Protein AF-A0A7W9KFX5-F1 (afdb_monomer_lite)

pLDDT: mean 77.7, std 24.53, range [24.38, 98.0]

Sequence (170 aa):
MTLAAELLGFDNVAVANLFSVPSHRTGAITELGAAEDGWLAARGSLETCLGAGDGVLLAYGATSPSGEARVQFRQQVAWLHHRIAAEDLPIWHVGDGPRHPSRWQRWTYRAHPDVPFTEALRDSLVLVQVDRVWPATRFERASRGGETPLGRANSKAQRVEKVDVQAQVD

Foldseek 3Di:
DVLLCVLVPAPAEAEAEQFQDAAQDDQVLLVVLLDLVRRVVRVVLLLVQLVPAQAEEQAAAPDAHDDSSNVNSVVSVVVSLVSNVVSVHKYKDFAPDRHHPVCLQVVLCVVPPPDPSSVSRSVRIDTDDPPSDPPPPPPPPPDDDDDDDDDDDDDDDHYGYYYYHDSDDD

Secondary structure (DSSP, 8-state):
-HHHHHHHT-S-EEEEES--S--SSTTHHHHHTTSSHHHHHHHHHHHHHHHH-SBEEEES-S-PPSHHHHHHHHHHHHHHHHHHHHTT--EEEETTB---GGGHHHHHHHHSTTS-HHHHHHHTEEEE---S-S--TT-TTS-----------------EEEEE------

Organism: NCBI:txid103725

Structure (mmCIF, N/CA/C/O backbone):
data_AF-A0A7W9KFX5-F1
#
_entry.id   AF-A0A7W9KFX5-F1
#
loop_
_atom_site.group_PDB
_atom_site.id
_atom_site.type_symbol
_atom_site.label_atom_id
_atom_site.label_alt_id
_atom_site.label_comp_id
_atom_site.label_asym_id
_atom_site.label_entity_id
_atom_site.label_seq_id
_atom_site.pdbx_PDB_ins_code
_atom_site.Cartn_x
_atom_site.Cartn_y
_atom_site.Cartn_z
_atom_site.occupancy
_atom_site.B_iso_or_equiv
_atom_site.auth_seq_id
_atom_site.auth_comp_id
_atom_site.auth_asym_id
_atom_site.auth_atom_id
_atom_site.pdbx_PDB_model_num
ATOM 1 N N . MET A 1 1 ? 1.714 3.731 10.471 1.00 78.88 1 MET A N 1
ATOM 2 C CA . MET A 1 1 ? 1.493 2.329 10.058 1.00 78.88 1 MET A CA 1
ATOM 3 C C . MET A 1 1 ? 0.998 1.485 11.216 1.00 78.88 1 MET A C 1
ATOM 5 O O . MET A 1 1 ? -0.090 0.951 11.083 1.00 78.88 1 MET A O 1
ATOM 9 N N . THR A 1 2 ? 1.709 1.440 12.346 1.00 87.94 2 THR A N 1
ATOM 10 C CA . THR A 1 2 ? 1.309 0.687 13.552 1.00 87.94 2 THR A CA 1
ATOM 11 C C . THR A 1 2 ? -0.141 0.935 13.962 1.00 87.94 2 THR A C 1
ATOM 13 O O . THR A 1 2 ? -0.909 -0.010 14.043 1.00 87.94 2 THR A O 1
ATOM 16 N N . LEU A 1 3 ? -0.558 2.206 14.039 1.00 92.69 3 LEU A N 1
ATOM 17 C CA . LEU A 1 3 ? -1.947 2.557 14.346 1.00 92.69 3 LEU A CA 1
ATOM 18 C C . LEU A 1 3 ? -2.968 1.904 13.397 1.00 92.69 3 LEU A C 1
ATOM 20 O O . LEU A 1 3 ? -3.998 1.429 13.844 1.00 92.69 3 LEU A O 1
ATOM 24 N N . ALA A 1 4 ? -2.707 1.858 12.087 1.00 92.94 4 ALA A N 1
ATOM 25 C CA . ALA A 1 4 ? -3.641 1.232 11.149 1.00 92.94 4 ALA A CA 1
ATOM 26 C C . ALA A 1 4 ? -3.695 -0.293 11.326 1.00 92.94 4 ALA A C 1
ATOM 28 O O . ALA A 1 4 ? -4.773 -0.865 11.227 1.00 92.94 4 ALA A O 1
ATOM 29 N N . ALA A 1 5 ? -2.559 -0.937 11.617 1.00 91.38 5 ALA A N 1
ATOM 30 C CA . ALA A 1 5 ? -2.522 -2.365 11.924 1.00 91.38 5 ALA A CA 1
ATOM 31 C C . ALA A 1 5 ? -3.337 -2.678 13.190 1.00 91.38 5 ALA A C 1
ATOM 33 O O . ALA A 1 5 ? -4.210 -3.538 13.147 1.00 91.38 5 ALA A O 1
ATOM 34 N N . GLU A 1 6 ? -3.146 -1.902 14.261 1.00 93.56 6 GLU A N 1
ATOM 35 C CA . GLU A 1 6 ? -3.911 -2.023 15.510 1.00 93.56 6 GLU A CA 1
ATOM 36 C C . GLU A 1 6 ? -5.415 -1.817 15.288 1.00 93.56 6 GLU A C 1
ATOM 38 O O . GLU A 1 6 ? -6.235 -2.594 15.772 1.00 93.56 6 GLU A O 1
ATOM 43 N N . LEU A 1 7 ? -5.794 -0.789 14.520 1.00 95.38 7 LEU A N 1
ATOM 44 C CA . LEU A 1 7 ? -7.194 -0.501 14.196 1.00 95.38 7 LEU A CA 1
ATOM 45 C C . LEU A 1 7 ? -7.859 -1.622 13.386 1.00 95.38 7 LEU A C 1
ATOM 47 O O . LEU A 1 7 ? -9.062 -1.834 13.530 1.00 95.38 7 LEU A O 1
ATOM 51 N N . LEU A 1 8 ? -7.085 -2.330 12.562 1.00 94.31 8 LEU A N 1
ATOM 52 C CA . LEU A 1 8 ? -7.522 -3.501 11.802 1.00 94.31 8 LEU A CA 1
ATOM 53 C C . LEU A 1 8 ? -7.444 -4.814 12.605 1.00 94.31 8 LEU A C 1
ATOM 55 O O . LEU A 1 8 ? -7.905 -5.841 12.114 1.00 94.31 8 LEU A O 1
ATOM 59 N N . GLY A 1 9 ? -6.891 -4.793 13.821 1.00 94.31 9 GLY A N 1
ATOM 60 C CA . GLY A 1 9 ? -6.755 -5.972 14.679 1.00 94.31 9 GLY A CA 1
ATOM 61 C C . GLY A 1 9 ? -5.552 -6.867 14.365 1.00 94.31 9 GLY A C 1
ATOM 62 O O . GLY A 1 9 ? -5.586 -8.047 14.696 1.00 94.31 9 GLY A O 1
ATOM 63 N N . PHE A 1 10 ? -4.504 -6.336 13.729 1.00 92.31 10 PHE A N 1
ATOM 64 C CA . PHE A 1 10 ? -3.259 -7.063 13.470 1.00 92.31 10 PHE A CA 1
ATOM 65 C C . PHE A 1 10 ? -2.182 -6.732 14.505 1.00 92.31 10 PHE A C 1
ATOM 67 O O . PHE A 1 10 ? -1.931 -5.564 14.802 1.00 92.31 10 PHE A O 1
ATOM 74 N N . ASP A 1 11 ? -1.483 -7.766 14.976 1.00 88.69 11 ASP A N 1
ATOM 75 C CA . ASP A 1 11 ? -0.420 -7.635 15.983 1.00 88.69 11 ASP A CA 1
ATOM 76 C C . ASP A 1 11 ? 0.911 -7.153 15.389 1.00 88.69 11 ASP A C 1
ATOM 78 O O . ASP A 1 11 ? 1.739 -6.556 16.075 1.00 88.69 11 ASP A O 1
ATOM 82 N N . ASN A 1 12 ? 1.142 -7.443 14.106 1.00 89.75 12 ASN A N 1
ATOM 83 C CA . ASN A 1 12 ? 2.412 -7.196 13.437 1.00 89.75 12 ASN A CA 1
ATOM 84 C C . ASN A 1 12 ? 2.208 -6.505 12.093 1.00 89.75 12 ASN A C 1
ATOM 86 O O . ASN A 1 12 ? 1.299 -6.838 11.331 1.00 89.75 12 ASN A O 1
ATOM 90 N N . VAL A 1 13 ? 3.131 -5.593 11.786 1.00 91.19 13 VAL A N 1
ATOM 91 C CA . VAL A 1 13 ? 3.238 -4.935 10.487 1.00 91.19 13 VAL A CA 1
ATOM 92 C C . VAL A 1 13 ? 4.661 -5.097 9.957 1.00 91.19 13 VAL A C 1
ATOM 94 O O . VAL A 1 13 ? 5.604 -4.548 10.523 1.00 91.19 13 VAL A O 1
ATOM 97 N N . ALA A 1 14 ? 4.848 -5.863 8.884 1.00 92.50 14 ALA A N 1
ATOM 98 C CA . ALA A 1 14 ? 6.120 -5.854 8.149 1.00 92.50 14 ALA A CA 1
ATOM 99 C C . ALA A 1 14 ? 6.079 -4.819 7.039 1.00 92.50 14 ALA A C 1
ATOM 101 O O . ALA A 1 14 ? 5.009 -4.283 6.797 1.00 92.50 14 ALA A O 1
ATOM 102 N N . VAL A 1 15 ? 7.222 -4.493 6.420 1.00 90.12 15 VAL A N 1
ATOM 103 C CA . VAL A 1 15 ? 7.362 -3.309 5.572 1.00 90.12 15 VAL A CA 1
ATOM 104 C C . VAL A 1 15 ? 8.062 -3.485 4.179 1.00 90.12 15 VAL A C 1
ATOM 106 O O . VAL A 1 15 ? 9.184 -3.014 4.062 1.00 90.12 15 VAL A O 1
ATOM 109 N N . ALA A 1 16 ? 7.399 -3.921 3.073 1.00 92.94 16 ALA A N 1
ATOM 110 C CA . ALA A 1 16 ? 7.949 -3.901 1.685 1.00 92.94 16 ALA A CA 1
ATOM 111 C C . ALA A 1 16 ? 7.585 -2.707 0.766 1.00 92.94 16 ALA A C 1
ATOM 113 O O . ALA A 1 16 ? 6.503 -2.130 0.859 1.00 92.94 16 ALA A O 1
ATOM 114 N N . ASN A 1 17 ? 8.493 -2.349 -0.158 1.00 92.06 17 ASN A N 1
ATOM 115 C CA . ASN A 1 17 ? 8.306 -1.226 -1.086 1.00 92.06 17 ASN A CA 1
ATOM 116 C C . ASN A 1 17 ? 7.863 -1.662 -2.499 1.00 92.06 17 ASN A C 1
ATOM 118 O O . ASN A 1 17 ? 8.327 -2.691 -2.970 1.00 92.06 17 ASN A O 1
ATOM 122 N N . LEU A 1 18 ? 7.042 -0.882 -3.225 1.00 91.62 18 LEU A N 1
ATOM 123 C CA . LEU A 1 18 ? 6.674 -1.213 -4.628 1.00 91.62 18 LEU A CA 1
ATOM 124 C C . LEU A 1 18 ? 7.829 -1.002 -5.628 1.00 91.62 18 LEU A C 1
ATOM 126 O O . LEU A 1 18 ? 7.801 -1.562 -6.722 1.00 91.62 18 LEU A O 1
ATOM 130 N N . PHE A 1 19 ? 8.812 -0.179 -5.258 1.00 91.25 19 PHE A N 1
ATOM 131 C CA . PHE A 1 19 ? 9.989 0.176 -6.049 1.00 91.25 19 PHE A CA 1
ATOM 132 C C . PHE A 1 19 ? 11.222 0.175 -5.137 1.00 91.25 19 PHE A C 1
ATOM 134 O O . PHE A 1 19 ? 11.160 0.704 -4.025 1.00 91.25 19 PHE A O 1
ATOM 141 N N . SER A 1 20 ? 12.316 -0.449 -5.575 1.00 90.75 20 SER A N 1
ATOM 142 C CA . SER A 1 20 ? 13.478 -0.722 -4.718 1.00 90.75 20 SER A CA 1
ATOM 143 C C . SER A 1 20 ? 14.510 0.402 -4.693 1.00 90.75 20 SER A C 1
ATOM 145 O O . SER A 1 20 ? 15.302 0.473 -3.754 1.00 90.75 20 SER A O 1
ATOM 147 N N . VAL A 1 21 ? 14.522 1.276 -5.704 1.00 85.38 21 VAL A N 1
ATOM 148 C CA . VAL A 1 21 ? 15.533 2.330 -5.795 1.00 85.38 21 VAL A CA 1
ATOM 149 C C . VAL A 1 21 ? 15.107 3.504 -4.911 1.00 85.38 21 VAL A C 1
ATOM 151 O O . VAL A 1 21 ? 14.062 4.115 -5.165 1.00 85.38 21 VAL A O 1
ATOM 154 N N . PRO A 1 22 ? 15.897 3.851 -3.879 1.00 80.69 22 PRO A N 1
ATOM 155 C CA . PRO A 1 22 ? 15.601 4.999 -3.041 1.00 80.69 22 PRO A CA 1
ATOM 156 C C . PRO A 1 22 ? 15.684 6.276 -3.875 1.00 80.69 22 PRO A C 1
ATOM 158 O O . PRO A 1 22 ? 16.566 6.447 -4.717 1.00 80.69 22 PRO A O 1
ATOM 161 N N . SER A 1 23 ? 14.769 7.206 -3.624 1.00 69.44 23 SER A N 1
ATOM 162 C CA . SER A 1 23 ? 14.780 8.503 -4.290 1.00 69.44 23 SER A CA 1
ATOM 163 C C . SER A 1 23 ? 14.532 9.611 -3.277 1.00 69.44 23 SER A C 1
ATOM 165 O O . SER A 1 23 ? 13.651 9.489 -2.433 1.00 69.44 23 SER A O 1
ATOM 167 N N . HIS A 1 24 ? 15.315 10.683 -3.374 1.00 64.50 24 HIS A N 1
ATOM 168 C CA . HIS A 1 24 ? 15.314 11.816 -2.442 1.00 64.50 24 HIS A CA 1
ATOM 169 C C . HIS A 1 24 ? 14.412 12.974 -2.912 1.00 64.50 24 HIS A C 1
ATOM 171 O O . HIS A 1 24 ? 14.321 14.005 -2.253 1.00 64.50 24 HIS A O 1
ATOM 177 N N . ARG A 1 25 ? 13.770 12.850 -4.085 1.00 66.06 25 ARG A N 1
ATOM 178 C CA . ARG A 1 25 ? 12.925 13.898 -4.678 1.00 66.06 25 ARG A CA 1
ATOM 179 C C . ARG A 1 25 ? 11.559 13.355 -5.056 1.00 66.06 25 ARG A C 1
ATOM 181 O O . ARG A 1 25 ? 11.435 12.319 -5.706 1.00 66.06 25 ARG A O 1
ATOM 188 N N . THR A 1 26 ? 10.527 14.130 -4.727 1.00 59.75 26 THR A N 1
ATOM 189 C CA . THR A 1 26 ? 9.176 13.892 -5.245 1.00 59.75 26 THR A CA 1
ATOM 190 C C . THR A 1 26 ? 9.222 13.981 -6.774 1.00 59.75 26 THR A C 1
ATOM 192 O O . THR A 1 26 ? 9.608 15.011 -7.316 1.00 59.75 26 THR A O 1
ATOM 195 N N . GLY A 1 27 ? 8.867 12.895 -7.464 1.00 67.56 27 GLY A N 1
ATOM 196 C CA . GLY A 1 27 ? 8.903 12.809 -8.930 1.00 67.56 27 GLY A CA 1
ATOM 197 C C . GLY A 1 27 ? 10.156 12.155 -9.520 1.00 67.56 27 GLY A C 1
ATOM 198 O O . GLY A 1 27 ? 10.138 11.821 -10.700 1.00 67.56 27 GLY A O 1
ATOM 199 N N . ALA A 1 28 ? 11.194 11.867 -8.724 1.00 78.31 28 ALA A N 1
ATOM 200 C CA . ALA A 1 28 ? 12.381 11.150 -9.209 1.00 78.31 28 ALA A CA 1
ATOM 201 C C . ALA A 1 28 ? 12.052 9.744 -9.740 1.00 78.31 28 ALA A C 1
ATOM 203 O O . ALA A 1 28 ? 12.750 9.233 -10.607 1.00 78.31 28 ALA A O 1
ATOM 204 N N . ILE A 1 29 ? 10.946 9.148 -9.284 1.00 81.62 29 ILE A N 1
ATOM 205 C CA . ILE A 1 29 ? 10.435 7.878 -9.811 1.00 81.62 29 ILE A CA 1
ATOM 206 C C . ILE A 1 29 ? 10.040 7.954 -11.296 1.00 81.62 29 ILE A C 1
ATOM 208 O O . ILE A 1 29 ? 10.037 6.929 -11.962 1.00 81.62 29 ILE A O 1
ATOM 212 N N . THR A 1 30 ? 9.753 9.139 -11.847 1.00 82.94 30 THR A N 1
ATOM 213 C CA . THR A 1 30 ? 9.529 9.301 -13.294 1.00 82.94 30 THR A CA 1
ATOM 214 C C . THR A 1 30 ? 10.794 8.984 -14.095 1.00 82.94 30 THR A C 1
ATOM 216 O O . THR A 1 30 ? 10.702 8.383 -15.160 1.00 82.94 30 THR A O 1
ATOM 219 N N . GLU A 1 31 ? 11.963 9.372 -13.583 1.00 83.88 31 GLU A N 1
ATOM 220 C CA . GLU A 1 31 ? 13.257 9.129 -14.229 1.00 83.88 31 GLU A CA 1
ATOM 221 C C . GLU A 1 31 ? 13.798 7.746 -13.847 1.00 83.88 31 GLU A C 1
ATOM 223 O O . GLU A 1 31 ? 14.066 6.914 -14.707 1.00 83.88 31 GLU A O 1
ATOM 228 N N . LEU A 1 32 ? 13.889 7.466 -12.544 1.00 85.81 32 LEU A N 1
ATOM 229 C CA . LEU A 1 32 ? 14.445 6.218 -12.013 1.00 85.81 32 LEU A CA 1
ATOM 230 C C . LEU A 1 32 ? 13.584 5.001 -12.353 1.00 85.81 32 LEU A C 1
ATOM 232 O O . LEU A 1 32 ? 14.103 3.906 -12.543 1.00 85.81 32 LEU A O 1
ATOM 236 N N . GLY A 1 33 ? 12.267 5.188 -12.415 1.00 86.62 33 GLY A N 1
ATOM 237 C CA . GLY A 1 33 ? 11.311 4.128 -12.706 1.00 86.62 33 GLY A CA 1
ATOM 238 C C . GLY A 1 33 ? 11.102 3.876 -14.195 1.00 86.62 33 GLY A C 1
ATOM 239 O O . GLY A 1 33 ? 10.242 3.064 -14.524 1.00 86.62 33 GLY A O 1
ATOM 240 N N . ALA A 1 34 ? 11.822 4.558 -15.093 1.00 88.88 34 ALA A N 1
ATOM 241 C CA . ALA A 1 34 ? 11.743 4.271 -16.526 1.00 88.88 34 ALA A CA 1
ATOM 242 C C . ALA A 1 34 ? 12.275 2.861 -16.841 1.00 88.88 34 ALA A C 1
ATOM 244 O O . ALA A 1 34 ? 11.663 2.123 -17.614 1.00 88.88 34 ALA A O 1
ATOM 245 N N . ALA A 1 35 ? 13.365 2.467 -16.176 1.00 89.00 35 ALA A N 1
ATOM 246 C CA . ALA A 1 35 ? 13.919 1.122 -16.257 1.00 89.00 35 ALA A CA 1
ATOM 247 C C . ALA A 1 35 ? 13.147 0.134 -15.368 1.00 89.00 35 ALA A C 1
ATOM 249 O O . ALA A 1 35 ? 12.665 0.482 -14.288 1.00 89.00 35 ALA A O 1
ATOM 250 N N . GLU A 1 36 ? 13.062 -1.120 -15.815 1.00 90.94 36 GLU A N 1
ATOM 251 C CA . GLU A 1 36 ? 12.325 -2.182 -15.121 1.00 90.94 36 GLU A CA 1
ATOM 252 C C . GLU A 1 36 ? 13.027 -2.655 -13.832 1.00 90.94 36 GLU A C 1
ATOM 254 O O . GLU A 1 36 ? 12.364 -3.052 -12.874 1.00 90.94 36 GLU A O 1
ATOM 259 N N . ASP A 1 37 ? 14.359 -2.564 -13.772 1.00 91.44 37 ASP A N 1
ATOM 260 C CA . ASP A 1 37 ? 15.199 -3.173 -12.731 1.00 91.44 37 ASP A CA 1
ATOM 261 C C . ASP A 1 37 ? 14.751 -2.845 -11.302 1.00 91.44 37 ASP A C 1
ATOM 263 O O . ASP A 1 37 ? 14.640 -3.734 -10.458 1.00 91.44 37 ASP A O 1
ATOM 267 N N . GLY A 1 38 ? 14.434 -1.576 -11.025 1.00 90.81 38 GLY A N 1
ATOM 268 C CA . GLY A 1 38 ? 13.987 -1.154 -9.696 1.00 90.81 38 GLY A CA 1
ATOM 269 C C . GLY A 1 38 ? 12.603 -1.694 -9.309 1.00 90.81 38 GLY A C 1
ATOM 270 O O . GLY A 1 38 ? 12.301 -1.861 -8.126 1.00 90.81 38 GLY A O 1
ATOM 271 N N . TRP A 1 39 ? 11.756 -2.003 -10.290 1.00 93.31 39 TRP A N 1
ATOM 272 C CA . TRP A 1 39 ? 10.446 -2.615 -10.065 1.00 93.31 39 TRP A CA 1
ATOM 273 C C . TRP A 1 39 ? 10.573 -4.123 -9.838 1.00 93.31 39 TRP A C 1
ATOM 275 O O . TRP A 1 39 ? 9.955 -4.658 -8.917 1.00 93.31 39 TRP A O 1
ATOM 285 N N . LEU A 1 40 ? 11.419 -4.806 -10.617 1.00 94.75 40 LEU A N 1
ATOM 286 C CA . LEU A 1 40 ? 11.691 -6.237 -10.442 1.00 94.75 40 LEU A CA 1
ATOM 287 C C . LEU A 1 40 ? 12.410 -6.527 -9.127 1.00 94.75 40 LEU A C 1
ATOM 289 O O . LEU A 1 40 ? 12.002 -7.424 -8.394 1.00 94.75 40 LEU A O 1
ATOM 293 N N . ALA A 1 41 ? 13.422 -5.732 -8.781 1.00 94.50 41 ALA A N 1
ATOM 294 C CA . ALA A 1 41 ? 14.168 -5.896 -7.537 1.00 94.50 41 ALA A CA 1
ATOM 295 C C . ALA A 1 41 ? 13.287 -5.720 -6.284 1.00 94.50 41 ALA A C 1
ATOM 297 O O . ALA A 1 41 ? 13.588 -6.285 -5.235 1.00 94.50 41 ALA A O 1
ATOM 298 N N . ALA A 1 42 ? 12.172 -4.989 -6.381 1.00 94.94 42 ALA A N 1
ATOM 299 C CA . ALA A 1 42 ? 11.206 -4.865 -5.292 1.00 94.94 42 ALA A CA 1
ATOM 300 C C . ALA A 1 42 ? 10.386 -6.150 -5.057 1.00 94.94 42 ALA A C 1
ATOM 302 O O . ALA A 1 42 ? 9.947 -6.402 -3.929 1.00 94.94 42 ALA A O 1
ATOM 303 N N . ARG A 1 43 ? 10.195 -6.981 -6.094 1.00 96.50 43 ARG A N 1
ATOM 304 C CA . ARG A 1 43 ? 9.269 -8.125 -6.064 1.00 96.50 43 ARG A CA 1
ATOM 305 C C . ARG A 1 43 ? 9.621 -9.161 -5.011 1.00 96.50 43 ARG A C 1
ATOM 307 O O . ARG A 1 43 ? 8.717 -9.588 -4.312 1.00 96.50 43 ARG A O 1
ATOM 314 N N . GLY A 1 44 ? 10.898 -9.490 -4.817 1.00 96.25 44 GLY A N 1
ATOM 315 C CA . GLY A 1 44 ? 11.287 -10.489 -3.811 1.00 96.25 44 GLY A CA 1
ATOM 316 C C . GLY A 1 44 ? 10.872 -10.099 -2.386 1.00 96.25 44 GLY A C 1
ATOM 317 O O . GLY A 1 44 ? 10.373 -10.930 -1.627 1.00 96.25 44 GLY A O 1
ATOM 318 N N . SER A 1 45 ? 10.998 -8.814 -2.033 1.00 95.50 45 SER A N 1
ATOM 319 C CA . SER A 1 45 ? 10.532 -8.311 -0.731 1.00 95.50 45 SER A CA 1
ATOM 320 C C . SER A 1 45 ? 9.005 -8.330 -0.609 1.00 95.50 45 SER A C 1
ATOM 322 O O . SER A 1 45 ? 8.481 -8.672 0.449 1.00 95.50 45 SER A O 1
ATOM 324 N N . LEU A 1 46 ? 8.298 -8.015 -1.699 1.00 96.06 46 LEU A N 1
ATOM 325 C CA . LEU A 1 46 ? 6.838 -8.044 -1.760 1.00 96.06 46 LEU A CA 1
ATOM 326 C C . LEU A 1 46 ? 6.316 -9.479 -1.661 1.00 96.06 46 LEU A C 1
ATOM 328 O O . LEU A 1 46 ? 5.411 -9.727 -0.886 1.00 96.06 46 LEU A O 1
ATOM 332 N N . GLU A 1 47 ? 6.907 -10.432 -2.377 1.00 96.75 47 GLU A N 1
ATOM 333 C CA . GLU A 1 47 ? 6.545 -11.852 -2.305 1.00 96.75 47 GLU A CA 1
ATOM 334 C C . GLU A 1 47 ? 6.786 -12.429 -0.915 1.00 96.75 47 GLU A C 1
ATOM 336 O O . GLU A 1 47 ? 5.920 -13.125 -0.395 1.00 96.75 47 GLU A O 1
ATOM 341 N N . THR A 1 48 ? 7.916 -12.085 -0.288 1.00 94.81 48 THR A N 1
ATOM 342 C CA . THR A 1 48 ? 8.184 -12.468 1.105 1.00 94.81 48 THR A CA 1
ATOM 343 C C . THR A 1 48 ? 7.073 -11.956 2.018 1.00 94.81 48 THR A C 1
ATOM 345 O O . THR A 1 48 ? 6.549 -12.728 2.812 1.00 94.81 48 THR A O 1
ATOM 348 N N . CYS A 1 49 ? 6.681 -10.687 1.842 1.00 94.69 49 CYS A N 1
ATOM 349 C CA . CYS A 1 49 ? 5.607 -10.060 2.604 1.00 94.69 49 CYS A CA 1
ATOM 350 C C . CYS A 1 49 ? 4.249 -10.752 2.386 1.00 94.69 49 CYS A C 1
ATOM 352 O O . CYS A 1 49 ? 3.531 -11.099 3.319 1.00 94.69 49 CYS A O 1
ATOM 354 N N . LEU A 1 50 ? 3.884 -10.980 1.129 1.00 94.38 50 LEU A N 1
ATOM 355 C CA . LEU A 1 50 ? 2.608 -11.601 0.791 1.00 94.38 50 LEU A CA 1
ATOM 356 C C . LEU A 1 50 ? 2.521 -13.044 1.294 1.00 94.38 50 LEU A C 1
ATOM 358 O O . LEU A 1 50 ? 1.473 -13.443 1.780 1.00 94.38 50 LEU A O 1
ATOM 362 N N . GLY A 1 51 ? 3.614 -13.808 1.225 1.00 93.06 51 GLY A N 1
ATOM 363 C CA . GLY A 1 51 ? 3.628 -15.208 1.649 1.00 93.06 51 GLY A CA 1
ATOM 364 C C . GLY A 1 51 ? 3.546 -15.419 3.164 1.00 93.06 51 GLY A C 1
ATOM 365 O O . GLY A 1 51 ? 3.215 -16.519 3.601 1.00 93.06 51 GLY A O 1
ATOM 366 N N . ALA A 1 52 ? 3.853 -14.401 3.971 1.00 92.50 52 ALA A N 1
ATOM 367 C CA . ALA A 1 52 ? 3.776 -14.480 5.429 1.00 92.50 52 ALA A CA 1
ATOM 368 C C . ALA A 1 52 ? 2.709 -13.557 6.043 1.00 92.50 52 ALA A C 1
ATOM 370 O O . ALA A 1 52 ? 2.562 -13.551 7.265 1.00 92.50 52 ALA A O 1
ATOM 371 N N . GLY A 1 53 ? 1.954 -12.812 5.232 1.00 92.69 53 GLY A N 1
ATOM 372 C CA . GLY A 1 53 ? 0.823 -12.002 5.672 1.00 92.69 53 GLY A CA 1
ATOM 373 C C . GLY A 1 53 ? -0.537 -12.690 5.492 1.00 92.69 53 GLY A C 1
ATOM 374 O O . GLY A 1 53 ? -0.745 -13.484 4.591 1.00 92.69 53 GLY A O 1
ATOM 375 N N . ASP A 1 54 ? -1.486 -12.305 6.330 1.00 93.44 54 ASP A N 1
ATOM 376 C CA . ASP A 1 54 ? -2.924 -12.578 6.369 1.00 93.44 54 ASP A CA 1
ATOM 377 C C . ASP A 1 54 ? -3.760 -11.389 5.865 1.00 93.44 54 ASP A C 1
ATOM 379 O O . ASP A 1 54 ? -4.990 -11.398 5.936 1.00 93.44 54 ASP A O 1
ATOM 383 N N . GLY A 1 55 ? -3.110 -10.329 5.387 1.00 93.88 55 GLY A N 1
ATOM 384 C CA . GLY A 1 55 ? -3.777 -9.149 4.864 1.00 93.88 55 GLY A CA 1
ATOM 385 C C . GLY A 1 55 ? -2.811 -8.140 4.260 1.00 93.88 55 GLY A C 1
ATOM 386 O O . GLY A 1 55 ? -1.604 -8.184 4.504 1.00 93.88 55 GLY A O 1
ATOM 387 N N . VAL A 1 56 ? -3.349 -7.202 3.482 1.00 95.88 56 VAL A N 1
ATOM 388 C CA . VAL A 1 56 ? -2.552 -6.179 2.796 1.00 95.88 56 VAL A CA 1
ATOM 389 C C . VAL A 1 56 ? -3.182 -4.804 2.951 1.00 95.88 56 VAL A C 1
ATOM 391 O O . VAL A 1 56 ? -4.330 -4.593 2.584 1.00 95.88 56 VAL A O 1
ATOM 394 N N . LEU A 1 57 ? -2.404 -3.826 3.417 1.00 95.88 57 LEU A N 1
ATOM 395 C CA . LEU A 1 57 ? -2.779 -2.411 3.385 1.00 95.88 57 LEU A CA 1
ATOM 396 C C . LEU A 1 57 ? -2.000 -1.697 2.273 1.00 95.88 57 LEU A C 1
ATOM 398 O O . LEU A 1 57 ? -0.780 -1.551 2.362 1.00 95.88 57 LEU A O 1
ATOM 402 N N . LEU A 1 58 ? -2.696 -1.237 1.231 1.00 95.31 58 LEU A N 1
ATOM 403 C CA . LEU A 1 58 ? -2.079 -0.541 0.101 1.00 95.31 58 LEU A CA 1
ATOM 404 C C . LEU A 1 58 ? -1.808 0.928 0.442 1.00 95.31 58 LEU A C 1
ATOM 406 O O . LEU A 1 58 ? -2.729 1.744 0.550 1.00 95.31 58 LEU A O 1
ATOM 410 N N . ALA A 1 59 ? -0.524 1.279 0.548 1.00 93.19 59 ALA A N 1
ATOM 411 C CA . ALA A 1 59 ? -0.090 2.591 1.020 1.00 93.19 59 ALA A CA 1
ATOM 412 C C . ALA A 1 59 ? 0.847 3.337 0.046 1.00 93.19 59 ALA A C 1
ATOM 414 O O . ALA A 1 59 ? 1.572 4.235 0.448 1.00 93.19 59 ALA A O 1
ATOM 415 N N . TYR A 1 60 ? 0.835 3.022 -1.252 1.00 86.12 60 TYR A N 1
ATOM 416 C CA . TYR A 1 60 ? 1.788 3.595 -2.222 1.00 86.12 60 TYR A CA 1
ATOM 417 C C . TYR A 1 60 ? 1.379 4.941 -2.855 1.00 86.12 60 TYR A C 1
ATOM 419 O O . TYR A 1 60 ? 2.188 5.585 -3.517 1.00 86.12 60 TYR A O 1
ATOM 427 N N . GLY A 1 61 ? 0.140 5.402 -2.649 1.00 84.69 61 GLY A N 1
ATOM 428 C CA . GLY A 1 61 ? -0.382 6.624 -3.275 1.00 84.69 61 GLY A CA 1
ATOM 429 C C . GLY A 1 61 ? -0.828 6.435 -4.735 1.00 84.69 61 GLY A C 1
ATOM 430 O O . GLY A 1 61 ? -0.105 5.903 -5.565 1.00 84.69 61 GLY A O 1
ATOM 431 N N . ALA A 1 62 ? -2.024 6.915 -5.079 1.00 74.12 62 ALA A N 1
ATOM 432 C CA . ALA A 1 62 ? -2.614 6.716 -6.409 1.00 74.12 62 ALA A CA 1
ATOM 433 C C . ALA A 1 62 ? -2.008 7.575 -7.544 1.00 74.12 62 ALA A C 1
ATOM 435 O O . ALA A 1 62 ? -2.329 7.366 -8.716 1.00 74.12 62 ALA A O 1
ATOM 436 N N . THR A 1 63 ? -1.147 8.551 -7.236 1.00 79.06 63 THR A N 1
ATOM 437 C CA . THR A 1 63 ? -0.543 9.409 -8.266 1.00 79.06 63 THR A CA 1
ATOM 438 C C . THR A 1 63 ? 0.469 8.614 -9.081 1.00 79.06 63 THR A C 1
ATOM 440 O O . THR A 1 63 ? 1.575 8.343 -8.623 1.00 79.06 63 THR A O 1
ATOM 443 N N . SER A 1 64 ? 0.100 8.266 -10.314 1.00 77.81 64 SER A N 1
ATOM 444 C CA . SER A 1 64 ? 1.012 7.581 -11.229 1.00 77.81 64 SER A CA 1
ATOM 445 C C . SER A 1 64 ? 2.147 8.507 -11.683 1.00 77.81 64 SER A C 1
ATOM 447 O O . SER A 1 64 ? 1.879 9.677 -11.983 1.00 77.81 64 SER A O 1
ATOM 449 N N . PRO A 1 65 ? 3.378 7.988 -11.848 1.00 83.56 65 PRO A N 1
ATOM 450 C CA . PRO A 1 65 ? 4.418 8.706 -12.571 1.00 83.56 65 PRO A CA 1
ATOM 451 C C . PRO A 1 65 ? 4.006 9.032 -14.016 1.00 83.56 65 PRO A C 1
ATOM 453 O O . PRO A 1 65 ? 3.002 8.540 -14.556 1.00 83.56 65 PRO A O 1
ATOM 456 N N . SER A 1 66 ? 4.775 9.917 -14.643 1.00 83.38 66 SER A N 1
ATOM 457 C CA . SER A 1 66 ? 4.670 10.238 -16.068 1.00 83.38 66 SER A CA 1
ATOM 458 C C . SER A 1 66 ? 5.657 9.401 -16.894 1.00 83.38 66 SER A C 1
ATOM 460 O O . SER A 1 66 ? 6.480 8.675 -16.345 1.00 83.38 66 SER A O 1
ATOM 462 N N . GLY A 1 67 ? 5.546 9.467 -18.225 1.00 89.25 67 GLY A N 1
ATOM 463 C CA . GLY A 1 67 ? 6.473 8.787 -19.137 1.00 89.25 67 GLY A CA 1
ATOM 464 C C . GLY A 1 67 ? 6.453 7.259 -19.026 1.00 89.25 67 GLY A C 1
ATOM 465 O O . GLY A 1 67 ? 5.425 6.662 -18.699 1.00 89.25 67 GLY A O 1
ATOM 466 N N . GLU A 1 68 ? 7.593 6.631 -19.305 1.00 89.00 68 GLU A N 1
ATOM 467 C CA . GLU A 1 68 ? 7.763 5.169 -19.291 1.00 89.00 68 GLU A CA 1
ATOM 468 C C . GLU A 1 68 ? 7.560 4.566 -17.900 1.00 89.00 68 GLU A C 1
ATOM 470 O O . GLU A 1 68 ? 6.937 3.511 -17.765 1.00 89.00 68 GLU A O 1
ATOM 475 N N . ALA A 1 69 ? 7.945 5.296 -16.850 1.00 88.31 69 ALA A N 1
ATOM 476 C CA . ALA A 1 69 ? 7.699 4.895 -15.471 1.00 88.31 69 ALA A CA 1
ATOM 477 C C . ALA A 1 69 ? 6.211 4.667 -15.174 1.00 88.31 69 ALA A C 1
ATOM 479 O O . ALA A 1 69 ? 5.870 3.843 -14.329 1.00 88.31 69 ALA A O 1
ATOM 480 N N . ARG A 1 70 ? 5.294 5.338 -15.890 1.00 89.94 70 ARG A N 1
ATOM 481 C CA . ARG A 1 70 ? 3.851 5.070 -15.781 1.00 89.94 70 ARG A CA 1
ATOM 482 C C . ARG A 1 70 ? 3.502 3.641 -16.176 1.00 89.94 70 ARG A C 1
ATOM 484 O O . ARG A 1 70 ? 2.636 3.033 -15.549 1.00 89.94 70 ARG A O 1
ATOM 491 N N . VAL A 1 71 ? 4.106 3.145 -17.252 1.00 90.75 71 VAL A N 1
ATOM 492 C CA . VAL A 1 71 ? 3.849 1.796 -17.764 1.00 90.75 71 VAL A CA 1
ATOM 493 C C . VAL A 1 71 ? 4.358 0.782 -16.750 1.00 90.75 71 VAL A C 1
ATOM 495 O O . VAL A 1 71 ? 3.591 -0.089 -16.345 1.00 90.75 71 VAL A O 1
ATOM 498 N N . GLN A 1 72 ? 5.583 0.978 -16.262 1.00 91.75 72 GLN A N 1
ATOM 499 C CA . GLN A 1 72 ? 6.196 0.108 -15.261 1.00 91.75 72 GLN A CA 1
ATOM 500 C C . GLN A 1 72 ? 5.424 0.105 -13.938 1.00 91.75 72 GLN A C 1
ATOM 502 O O . GLN A 1 72 ? 5.079 -0.953 -13.419 1.00 91.75 72 GLN A O 1
ATOM 507 N N . PHE A 1 73 ? 5.026 1.281 -13.446 1.00 91.06 73 PHE A N 1
ATOM 508 C CA . PHE A 1 73 ? 4.182 1.405 -12.259 1.00 91.06 73 PHE A CA 1
ATOM 509 C C . PHE A 1 73 ? 2.871 0.624 -12.407 1.00 91.06 73 PHE A C 1
ATOM 511 O O . PHE A 1 73 ? 2.496 -0.136 -11.518 1.00 91.06 73 PHE A O 1
ATOM 518 N N . ARG A 1 74 ? 2.174 0.764 -13.543 1.00 91.69 74 ARG A N 1
ATOM 519 C CA . ARG A 1 74 ? 0.922 0.030 -13.794 1.00 91.69 74 ARG A CA 1
ATOM 520 C C . ARG A 1 74 ? 1.141 -1.476 -13.856 1.00 91.69 74 ARG A C 1
ATOM 522 O O . ARG A 1 74 ? 0.319 -2.216 -13.327 1.00 91.69 74 ARG A O 1
ATOM 529 N N . GLN A 1 75 ? 2.221 -1.922 -14.492 1.00 93.38 75 GLN A N 1
ATOM 530 C CA . GLN A 1 75 ? 2.572 -3.339 -14.560 1.00 93.38 75 GLN A CA 1
ATOM 531 C C . GLN A 1 75 ? 2.898 -3.898 -13.176 1.00 93.38 75 GLN A C 1
ATOM 533 O O . GLN A 1 75 ? 2.407 -4.968 -12.833 1.00 93.38 75 GLN A O 1
ATOM 538 N N . GLN A 1 76 ? 3.641 -3.157 -12.355 1.00 94.62 76 GLN A N 1
ATOM 539 C CA . GLN A 1 76 ? 3.960 -3.562 -10.993 1.00 94.62 76 GLN A CA 1
ATOM 540 C C . GLN A 1 76 ? 2.716 -3.609 -10.097 1.00 94.62 76 GLN A C 1
ATOM 542 O O . GLN A 1 76 ? 2.541 -4.573 -9.358 1.00 94.62 76 GLN A O 1
ATOM 547 N N . VAL A 1 77 ? 1.822 -2.618 -10.183 1.00 93.69 77 VAL A N 1
ATOM 548 C CA . VAL A 1 77 ? 0.538 -2.632 -9.461 1.00 93.69 77 VAL A CA 1
ATOM 549 C C . VAL A 1 77 ? -0.320 -3.817 -9.913 1.00 93.69 77 VAL A C 1
ATOM 551 O O . VAL A 1 77 ? -0.845 -4.541 -9.075 1.00 93.69 77 VAL A O 1
ATOM 554 N N . ALA A 1 78 ? -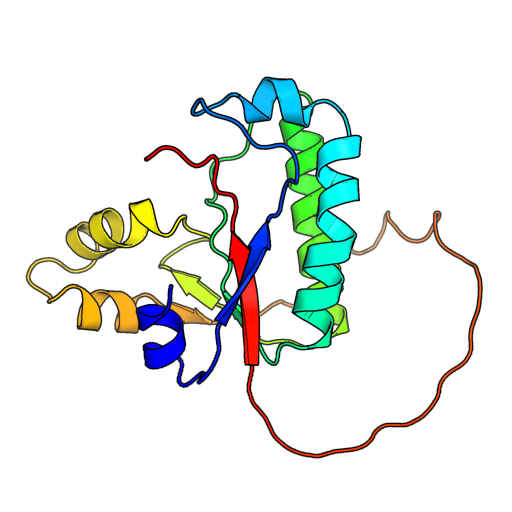0.428 -4.069 -11.221 1.00 93.50 78 ALA A N 1
ATOM 555 C CA . ALA A 1 78 ? -1.185 -5.209 -11.739 1.00 93.50 78 ALA A CA 1
ATOM 556 C C . ALA A 1 78 ? -0.597 -6.555 -11.281 1.00 93.50 78 ALA A C 1
ATOM 558 O O . ALA A 1 78 ? -1.342 -7.435 -10.853 1.00 93.50 78 ALA A O 1
ATOM 559 N N . TRP A 1 79 ? 0.731 -6.698 -11.325 1.00 95.56 79 TRP A N 1
ATOM 560 C CA . TRP A 1 79 ? 1.438 -7.863 -10.797 1.00 95.56 79 TRP A CA 1
ATOM 561 C C . TRP A 1 79 ? 1.159 -8.052 -9.302 1.00 95.56 79 TRP A C 1
ATOM 563 O O . TRP A 1 79 ? 0.797 -9.151 -8.889 1.00 95.56 79 TRP A O 1
ATOM 573 N N . LEU A 1 80 ? 1.240 -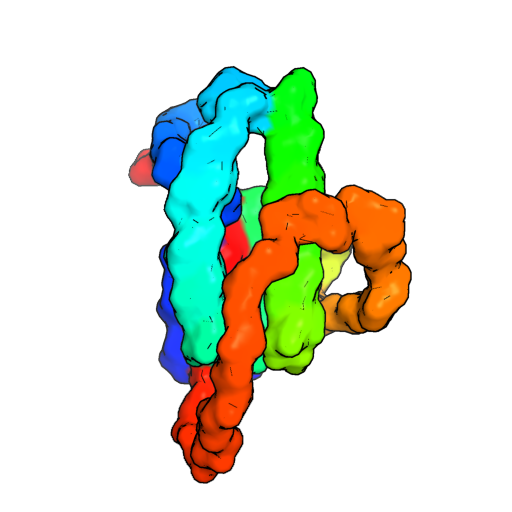6.982 -8.506 1.00 95.31 80 LEU A N 1
ATOM 574 C CA . LEU A 1 80 ? 0.963 -7.026 -7.074 1.00 95.31 80 LEU A CA 1
ATOM 575 C C . LEU A 1 80 ? -0.472 -7.490 -6.803 1.00 95.31 80 LEU A C 1
ATOM 577 O O . LEU A 1 80 ? -0.669 -8.423 -6.034 1.00 95.31 80 LEU A O 1
ATOM 581 N N . HIS A 1 81 ? -1.469 -6.896 -7.462 1.00 93.50 81 HIS A N 1
ATOM 582 C CA . HIS A 1 81 ? -2.866 -7.312 -7.307 1.00 93.50 81 HIS A CA 1
ATOM 583 C C . HIS A 1 81 ? -3.081 -8.781 -7.688 1.00 93.50 81 HIS A C 1
ATOM 585 O O . HIS A 1 81 ? -3.811 -9.485 -6.995 1.00 93.50 81 HIS A O 1
ATOM 591 N N . HIS A 1 82 ? -2.424 -9.261 -8.748 1.00 94.00 82 HIS A N 1
ATOM 592 C CA . HIS A 1 82 ? -2.479 -10.670 -9.127 1.00 94.00 82 HIS A CA 1
ATOM 593 C C . HIS A 1 82 ? -1.888 -11.580 -8.043 1.00 94.00 82 HIS A C 1
ATOM 595 O O . HIS A 1 82 ? -2.496 -12.593 -7.704 1.00 94.00 82 HIS A O 1
ATOM 601 N N . ARG A 1 83 ? -0.740 -11.210 -7.462 1.00 94.88 83 ARG A N 1
ATOM 602 C CA . ARG A 1 83 ? -0.131 -11.963 -6.357 1.00 94.88 83 ARG A CA 1
ATOM 603 C C . ARG A 1 83 ? -1.013 -11.966 -5.113 1.00 94.88 83 ARG A C 1
ATOM 605 O O . ARG A 1 83 ? -1.232 -13.027 -4.553 1.00 94.88 83 ARG A O 1
ATOM 612 N N . ILE A 1 84 ? -1.572 -10.820 -4.729 1.00 94.00 84 ILE A N 1
ATOM 613 C CA . ILE A 1 84 ? -2.473 -10.735 -3.573 1.00 94.00 84 ILE A CA 1
ATOM 614 C C . ILE A 1 84 ? -3.706 -11.630 -3.764 1.00 94.00 84 ILE A C 1
ATOM 616 O O . ILE A 1 84 ? -4.095 -12.349 -2.849 1.00 94.00 84 ILE A O 1
ATOM 620 N N . ALA A 1 85 ? -4.294 -11.619 -4.965 1.00 91.94 85 ALA A N 1
ATOM 621 C CA . ALA A 1 85 ? -5.429 -12.476 -5.290 1.00 91.94 85 ALA A CA 1
ATOM 622 C C . ALA A 1 85 ? -5.067 -13.971 -5.273 1.00 91.94 85 ALA A C 1
ATOM 624 O O . ALA A 1 85 ? -5.892 -14.787 -4.871 1.00 91.94 85 ALA A O 1
ATOM 625 N N . ALA A 1 86 ? -3.851 -14.336 -5.693 1.00 92.06 86 ALA A N 1
ATOM 626 C CA . ALA A 1 86 ? -3.376 -15.719 -5.660 1.00 92.06 86 ALA A CA 1
ATOM 627 C C . ALA A 1 86 ? -3.220 -16.260 -4.227 1.00 92.06 86 ALA A C 1
ATOM 629 O O . ALA A 1 86 ? -3.462 -17.443 -4.005 1.00 92.06 86 ALA A O 1
ATOM 630 N N . GLU A 1 87 ? -2.871 -15.394 -3.272 1.00 91.44 87 GLU A N 1
ATOM 631 C CA . GLU A 1 87 ? -2.783 -15.724 -1.842 1.00 91.44 87 GLU A CA 1
ATOM 632 C C . GLU A 1 87 ? -4.139 -15.568 -1.102 1.00 91.44 87 GLU A C 1
ATOM 634 O O . GLU A 1 87 ? -4.218 -15.818 0.097 1.00 91.44 87 GLU A O 1
ATOM 639 N N . ASP A 1 88 ? -5.214 -15.164 -1.801 1.00 92.50 88 ASP A N 1
ATOM 640 C CA . ASP A 1 88 ? -6.570 -14.916 -1.257 1.00 92.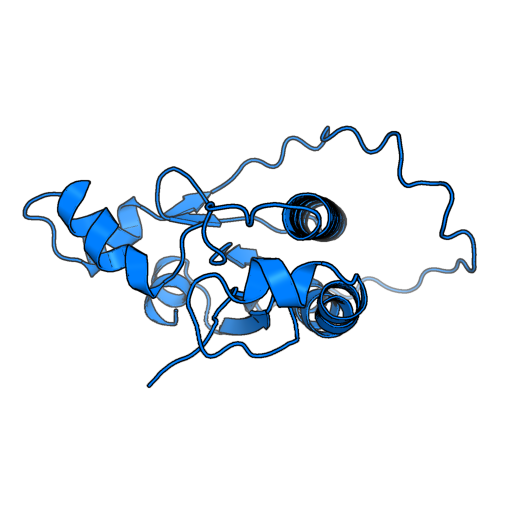50 88 ASP A CA 1
ATOM 641 C C . ASP A 1 88 ? -6.581 -13.953 -0.048 1.00 92.50 88 ASP A C 1
ATOM 643 O O . ASP A 1 88 ? -7.383 -14.096 0.877 1.00 92.50 88 ASP A O 1
ATOM 647 N N . LEU A 1 89 ? -5.683 -12.957 -0.043 1.00 91.31 89 LEU A N 1
ATOM 648 C CA . LEU A 1 89 ? -5.553 -12.032 1.086 1.00 91.31 89 LEU A CA 1
ATOM 649 C C . LEU A 1 89 ? -6.556 -10.872 1.001 1.00 91.31 89 LEU A C 1
ATOM 651 O O . LEU A 1 89 ? -6.723 -10.266 -0.066 1.00 91.31 89 LEU A O 1
ATOM 655 N N . PRO A 1 90 ? -7.169 -10.477 2.131 1.00 93.75 90 PRO A N 1
ATOM 656 C CA . PRO A 1 90 ? -7.970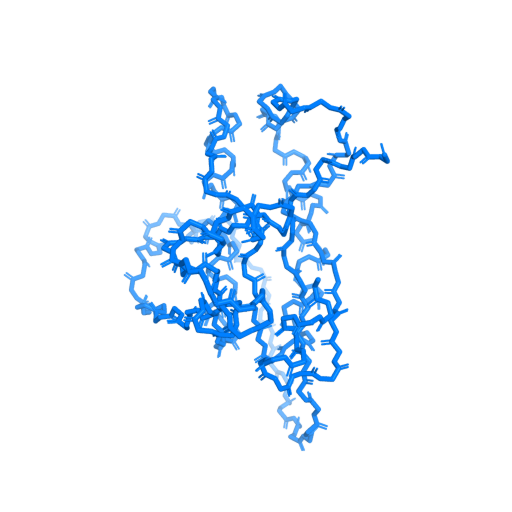 -9.265 2.198 1.00 93.75 90 PRO A CA 1
ATOM 657 C C . PRO A 1 90 ? -7.100 -8.016 1.996 1.00 93.75 90 PRO A C 1
ATOM 659 O O . PRO A 1 90 ? -5.967 -7.928 2.479 1.00 93.75 90 PRO A O 1
ATOM 662 N N . ILE A 1 91 ? -7.652 -7.030 1.287 1.00 95.12 91 ILE A N 1
ATOM 663 C CA . ILE A 1 91 ? -6.964 -5.782 0.948 1.00 95.12 91 ILE A CA 1
ATOM 664 C C . ILE A 1 91 ? -7.677 -4.602 1.586 1.00 95.12 91 ILE A C 1
ATOM 666 O O . ILE A 1 91 ? -8.888 -4.475 1.450 1.00 95.12 91 ILE A O 1
ATOM 670 N N . TRP A 1 92 ? -6.921 -3.679 2.170 1.00 97.06 92 TRP A N 1
ATOM 671 C CA . TRP A 1 92 ? -7.410 -2.385 2.627 1.00 97.06 92 TRP A CA 1
ATOM 672 C C . TRP A 1 92 ? -6.675 -1.221 1.970 1.00 97.06 92 TRP A C 1
ATOM 674 O O . TRP A 1 92 ? -5.539 -1.339 1.506 1.00 97.06 92 TRP A O 1
ATOM 684 N N . HIS A 1 93 ? -7.314 -0.057 1.992 1.00 95.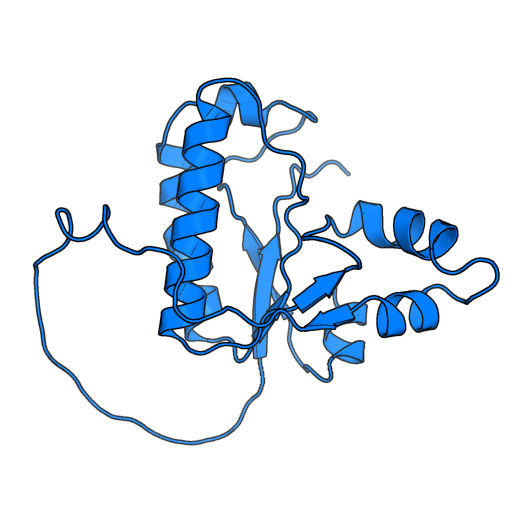69 93 HIS A N 1
ATOM 685 C CA . HIS A 1 93 ? -6.705 1.245 1.727 1.00 95.69 93 HIS A CA 1
ATOM 686 C C . HIS A 1 93 ? -7.408 2.332 2.548 1.00 95.69 93 HIS A C 1
ATOM 688 O O . HIS A 1 93 ? -8.392 2.064 3.234 1.00 95.69 93 HIS A O 1
ATOM 694 N N . VAL A 1 94 ? -6.888 3.562 2.496 1.00 94.94 94 VAL A N 1
ATOM 695 C CA . VAL A 1 94 ? -7.451 4.705 3.229 1.00 94.94 94 VAL A CA 1
ATOM 696 C C . VAL A 1 94 ? -8.278 5.583 2.294 1.00 94.94 94 VAL A C 1
ATOM 698 O O . VAL A 1 94 ? -7.730 6.282 1.432 1.00 94.94 94 VAL A O 1
ATOM 701 N N . GLY A 1 95 ? -9.591 5.577 2.509 1.00 94.25 95 GLY A N 1
ATOM 702 C CA . GLY A 1 95 ? -10.566 6.378 1.783 1.00 94.25 95 GLY A CA 1
ATOM 703 C C . GLY A 1 95 ? -10.933 5.783 0.428 1.00 94.25 95 GLY A C 1
ATOM 704 O O . GLY A 1 95 ? -11.382 4.653 0.323 1.00 94.25 95 GLY A O 1
ATOM 705 N N . ASP A 1 96 ? -10.737 6.563 -0.627 1.00 91.88 96 ASP A N 1
ATOM 706 C CA . ASP A 1 96 ? -11.144 6.287 -2.012 1.00 91.88 96 ASP A CA 1
ATOM 707 C C . ASP A 1 96 ? -10.045 5.651 -2.884 1.00 91.88 96 ASP A C 1
ATOM 709 O O . ASP A 1 96 ? -10.273 5.334 -4.048 1.00 91.88 96 ASP A O 1
ATOM 713 N N . GLY A 1 97 ? -8.838 5.453 -2.350 1.00 91.81 97 GLY A N 1
ATOM 714 C CA . GLY A 1 97 ? -7.768 4.759 -3.070 1.00 91.81 97 GLY A CA 1
ATOM 715 C C . GLY A 1 97 ? -6.520 4.499 -2.226 1.00 91.81 97 GLY A C 1
ATOM 716 O O . GLY A 1 97 ? -6.446 4.955 -1.082 1.00 91.81 97 GLY A O 1
ATOM 717 N N . PRO A 1 98 ? -5.519 3.782 -2.771 1.00 91.94 98 PRO A N 1
ATOM 718 C CA . PRO A 1 98 ? -4.242 3.576 -2.101 1.00 91.94 98 PRO A CA 1
ATOM 719 C C . PRO A 1 98 ? -3.596 4.930 -1.832 1.00 91.94 98 PRO A C 1
ATOM 721 O O . PRO A 1 98 ? -3.398 5.755 -2.733 1.00 91.94 98 PRO A O 1
ATOM 724 N N . ARG A 1 99 ? -3.272 5.180 -0.566 1.00 91.69 99 ARG A N 1
ATOM 725 C CA . ARG A 1 99 ? -2.817 6.489 -0.111 1.00 91.69 99 ARG A CA 1
ATOM 726 C C . ARG A 1 99 ? -1.588 6.345 0.749 1.00 91.69 99 ARG A C 1
ATOM 728 O O . ARG A 1 99 ? -1.552 5.539 1.668 1.00 91.69 99 ARG A O 1
ATOM 735 N N . HIS A 1 100 ? -0.619 7.193 0.462 1.00 90.94 100 HIS A N 1
ATOM 736 C CA . HIS A 1 100 ? 0.604 7.264 1.226 1.00 90.94 100 HIS A CA 1
ATOM 737 C C . HIS A 1 100 ? 0.352 7.642 2.696 1.00 90.94 100 HIS A C 1
ATOM 739 O O . HIS A 1 100 ? -0.432 8.573 2.921 1.00 90.94 100 HIS A O 1
ATOM 745 N N . PRO A 1 101 ? 1.029 7.023 3.686 1.00 91.69 101 PRO A N 1
ATOM 746 C CA . PRO A 1 101 ? 0.779 7.285 5.105 1.00 91.69 101 PRO A CA 1
ATOM 747 C C . PRO A 1 101 ? 0.916 8.760 5.493 1.00 91.69 101 PRO A C 1
ATOM 749 O O . PRO A 1 101 ? 0.067 9.299 6.201 1.00 91.69 101 PRO A O 1
ATOM 752 N N . SER A 1 102 ? 1.902 9.470 4.928 1.00 90.00 102 SER A N 1
ATOM 753 C CA . SER A 1 102 ? 2.079 10.920 5.149 1.00 90.00 102 SER A CA 1
ATOM 754 C C . SER A 1 102 ? 0.903 11.785 4.662 1.00 90.00 102 SER A C 1
ATOM 756 O O . SER A 1 102 ? 0.817 12.972 4.975 1.00 90.00 102 SER A O 1
ATOM 758 N N . ARG A 1 103 ? -0.020 11.220 3.872 1.00 90.88 103 ARG A N 1
ATOM 759 C CA . ARG A 1 103 ? -1.232 11.892 3.387 1.00 90.88 103 ARG A CA 1
ATOM 760 C C . ARG A 1 103 ? -2.486 11.499 4.167 1.00 90.88 103 ARG A C 1
ATOM 762 O O . ARG A 1 103 ? -3.511 12.137 3.941 1.00 90.88 103 ARG A O 1
ATOM 769 N N . TRP A 1 104 ? -2.435 10.507 5.060 1.00 94.88 104 TRP A N 1
ATOM 770 C CA . TRP A 1 104 ? -3.618 10.030 5.787 1.00 94.88 104 TRP A CA 1
ATOM 771 C C . TRP A 1 104 ? -4.202 11.102 6.694 1.00 94.88 104 TRP A C 1
ATOM 773 O O . TRP A 1 104 ? -5.386 11.391 6.583 1.00 94.88 104 TRP A O 1
ATOM 783 N N . GLN A 1 105 ? -3.382 11.757 7.520 1.00 94.62 105 GLN A N 1
ATOM 784 C CA . GLN A 1 105 ? -3.863 12.812 8.417 1.00 94.62 105 GLN A CA 1
ATOM 785 C C . GLN A 1 105 ? -4.491 13.975 7.639 1.00 94.62 105 GLN A C 1
ATOM 787 O O . GLN A 1 105 ? -5.581 14.437 7.956 1.00 94.62 105 GLN A O 1
ATOM 792 N N . ARG A 1 106 ? -3.839 14.417 6.556 1.00 94.75 106 ARG A N 1
ATOM 793 C CA . ARG A 1 106 ? -4.374 15.487 5.703 1.00 94.75 106 ARG A CA 1
ATOM 794 C C . ARG A 1 106 ? -5.691 15.092 5.032 1.00 94.75 106 ARG A C 1
ATOM 796 O O . ARG A 1 106 ? -6.541 15.954 4.830 1.00 94.75 106 ARG A O 1
ATOM 803 N N . TRP A 1 107 ? -5.822 13.837 4.610 1.00 95.38 107 TRP A N 1
ATOM 804 C CA . TRP A 1 107 ? -7.036 13.342 3.965 1.00 95.38 107 TRP A CA 1
ATOM 805 C C . TRP A 1 107 ? -8.175 13.195 4.978 1.00 95.38 107 TRP A C 1
ATOM 807 O O . TRP A 1 107 ? -9.234 13.771 4.767 1.00 95.38 107 TRP A O 1
ATOM 817 N N . THR A 1 108 ? -7.925 12.526 6.105 1.00 97.00 108 THR A N 1
ATOM 818 C CA . THR A 1 108 ? -8.913 12.288 7.175 1.00 97.00 108 THR A CA 1
ATOM 819 C C . THR A 1 108 ? -9.434 13.593 7.761 1.00 97.00 108 THR A C 1
ATOM 821 O O . THR A 1 108 ? -10.640 13.754 7.856 1.00 97.00 108 THR A O 1
ATOM 824 N N . TYR A 1 109 ? -8.563 14.576 8.011 1.00 96.31 109 TYR A N 1
ATOM 825 C CA . TYR A 1 109 ? -8.973 15.915 8.456 1.00 96.31 109 TYR A CA 1
ATOM 826 C C . TYR A 1 109 ? -9.960 16.602 7.497 1.00 96.31 109 TYR A C 1
ATOM 828 O O . TYR A 1 109 ? -10.810 17.379 7.917 1.00 96.31 109 TYR A O 1
ATOM 836 N N . ARG A 1 110 ? -9.840 16.346 6.187 1.00 96.00 110 ARG A N 1
ATOM 837 C CA . ARG A 1 110 ? -10.746 16.911 5.175 1.00 96.00 110 ARG A CA 1
ATOM 838 C C . ARG A 1 110 ? -12.034 16.109 5.026 1.00 96.00 110 ARG A C 1
ATOM 840 O O . ARG A 1 110 ? -13.068 16.705 4.757 1.00 96.00 110 ARG A O 1
ATOM 847 N N . ALA A 1 111 ? -11.947 14.786 5.119 1.00 96.75 111 ALA A N 1
ATOM 848 C CA . ALA A 1 111 ? -13.074 13.880 4.917 1.00 96.75 111 ALA A CA 1
ATOM 849 C C . ALA A 1 111 ? -13.976 13.768 6.158 1.00 96.75 111 ALA A C 1
ATOM 851 O O . ALA A 1 111 ? -15.181 13.587 6.017 1.00 96.75 111 ALA A O 1
ATOM 852 N N . HIS A 1 112 ? -13.401 13.924 7.351 1.00 96.44 112 HIS A N 1
ATOM 853 C CA . HIS A 1 112 ? -14.066 13.805 8.646 1.00 96.44 112 HIS A CA 1
ATOM 854 C C . HIS A 1 112 ? -13.741 15.049 9.494 1.00 96.44 112 HIS A C 1
ATOM 856 O O . HIS A 1 112 ? -12.895 14.982 10.391 1.00 96.44 112 HIS A O 1
ATOM 862 N N . PRO A 1 113 ? -14.333 16.217 9.176 1.00 95.94 113 PRO A N 1
ATOM 863 C CA . PRO A 1 113 ? -14.111 17.426 9.961 1.00 95.94 113 PRO A CA 1
ATOM 864 C C . PRO A 1 113 ? -14.537 17.195 11.414 1.00 95.94 113 PRO A C 1
ATOM 866 O O . PRO A 1 113 ? -15.522 16.509 11.674 1.00 95.94 113 PRO A O 1
ATOM 869 N N . ASP A 1 114 ? -13.766 17.753 12.345 1.00 96.50 114 ASP A N 1
ATOM 870 C CA . ASP A 1 114 ? -14.002 17.682 13.795 1.00 96.50 114 ASP A CA 1
ATOM 871 C C . ASP A 1 114 ? -13.956 16.272 14.420 1.00 96.50 114 ASP A C 1
ATOM 873 O O . ASP A 1 114 ? -14.205 16.118 15.615 1.00 96.50 114 ASP A O 1
ATOM 877 N N . VAL A 1 115 ? -13.559 15.245 13.659 1.00 97.88 115 VAL A N 1
ATOM 878 C CA . VAL A 1 115 ? -13.338 13.886 14.172 1.00 97.88 115 VAL A CA 1
ATOM 879 C C . VAL A 1 115 ? -11.856 13.696 14.530 1.00 97.88 115 VAL A C 1
ATOM 881 O O . VAL A 1 115 ? -10.977 14.022 13.721 1.00 97.88 115 VAL A O 1
ATOM 884 N N . PRO A 1 116 ? -11.521 13.153 15.718 1.00 97.56 116 PRO A N 1
ATOM 885 C CA . PRO A 1 116 ? -10.143 12.830 16.075 1.00 97.56 116 PRO A CA 1
ATOM 886 C C . PRO A 1 116 ? -9.481 11.892 15.056 1.00 97.56 116 PRO A C 1
ATOM 888 O O . PRO A 1 116 ? -10.094 10.939 14.581 1.00 97.56 116 PRO A O 1
ATOM 891 N N . PHE A 1 117 ? -8.193 12.108 14.765 1.00 96.19 117 PHE A N 1
ATOM 892 C CA . PHE A 1 117 ? -7.474 11.382 13.705 1.00 96.19 117 PHE A CA 1
ATOM 893 C C . PHE A 1 117 ? -7.601 9.856 13.797 1.00 96.19 117 PHE A C 1
ATOM 895 O O . PHE A 1 117 ? -7.788 9.203 12.777 1.00 96.19 117 PHE A O 1
ATOM 902 N N . THR A 1 118 ? -7.501 9.284 14.998 1.00 97.69 118 THR A N 1
ATOM 903 C CA . THR A 1 118 ? -7.588 7.831 15.200 1.00 97.69 118 THR A CA 1
ATOM 904 C C . THR A 1 118 ? -8.952 7.265 14.808 1.00 97.69 118 THR A C 1
ATOM 906 O O . THR A 1 118 ? -9.017 6.211 14.179 1.00 97.69 118 THR A O 1
ATOM 909 N N . GLU A 1 119 ? -10.030 7.963 15.160 1.00 98.00 119 GLU A N 1
ATOM 910 C CA . GLU A 1 119 ? -11.401 7.577 14.818 1.00 98.00 119 GLU A CA 1
ATOM 911 C C . GLU A 1 119 ? -11.653 7.792 13.326 1.00 98.00 119 GLU A C 1
ATOM 913 O O . GLU A 1 119 ? -12.042 6.862 12.628 1.00 98.00 119 GLU A O 1
ATOM 918 N N . ALA A 1 120 ? -11.262 8.957 12.803 1.00 97.94 120 ALA A N 1
ATOM 919 C CA . ALA A 1 120 ? -11.348 9.239 11.378 1.00 97.94 120 ALA A CA 1
ATOM 920 C C . ALA A 1 120 ? -10.581 8.197 10.547 1.00 97.94 120 ALA A C 1
ATOM 922 O O . ALA A 1 120 ? -11.095 7.710 9.548 1.00 97.94 120 ALA A O 1
ATOM 923 N N . LEU A 1 121 ? -9.368 7.807 10.957 1.00 97.69 121 LEU A N 1
ATOM 924 C CA . LEU A 1 121 ? -8.581 6.778 10.275 1.00 97.69 121 LEU A CA 1
ATOM 925 C C . LEU A 1 121 ? -9.271 5.413 10.318 1.00 97.69 121 LEU A C 1
ATOM 927 O O . LEU A 1 121 ? -9.267 4.728 9.299 1.00 97.69 121 LEU A O 1
ATOM 931 N N . ARG A 1 122 ? -9.863 5.030 11.458 1.00 97.62 122 ARG A N 1
ATOM 932 C CA . ARG A 1 122 ? -10.634 3.785 11.590 1.00 97.62 122 ARG A CA 1
ATOM 933 C C . ARG A 1 122 ? -11.771 3.745 10.572 1.00 97.62 122 ARG A C 1
ATOM 935 O O . ARG A 1 122 ? -11.868 2.779 9.823 1.00 97.62 122 ARG A O 1
ATOM 942 N N . ASP A 1 123 ? -12.549 4.818 10.495 1.00 97.00 123 ASP A N 1
ATOM 943 C CA . ASP A 1 123 ? -13.689 4.935 9.578 1.00 97.00 123 ASP A CA 1
ATOM 944 C C . ASP A 1 123 ? -13.263 5.030 8.107 1.00 97.00 123 ASP A C 1
ATOM 946 O O . ASP A 1 123 ? -14.045 4.768 7.195 1.00 97.00 123 ASP A O 1
ATOM 950 N N . SER A 1 124 ? -12.000 5.384 7.865 1.00 97.56 124 SER A N 1
ATOM 951 C CA . SER A 1 124 ? -11.422 5.509 6.528 1.00 97.56 124 SER A CA 1
ATOM 952 C C . SER A 1 124 ? -10.791 4.225 5.999 1.00 97.56 124 SER A C 1
ATOM 954 O O . SER A 1 124 ? -10.351 4.215 4.850 1.00 97.56 124 SER A O 1
ATOM 956 N N . LEU A 1 125 ? -10.658 3.172 6.808 1.00 96.81 125 LEU A N 1
ATOM 957 C CA . LEU A 1 125 ? -10.056 1.909 6.382 1.00 96.81 125 LEU A CA 1
ATOM 958 C C . LEU A 1 125 ? -11.077 1.088 5.594 1.00 96.81 125 LEU A C 1
ATOM 960 O O . LEU A 1 125 ? -11.959 0.441 6.154 1.00 96.81 125 LEU A O 1
ATOM 964 N N . VAL A 1 126 ? -10.939 1.105 4.271 1.00 96.19 126 VAL A N 1
ATOM 965 C CA . VAL A 1 126 ? -11.887 0.477 3.349 1.00 96.19 126 VAL A CA 1
ATOM 966 C C . VAL A 1 126 ? -11.345 -0.867 2.888 1.00 96.19 126 VAL A C 1
ATOM 968 O O . VAL A 1 126 ? -10.259 -0.929 2.311 1.00 96.19 126 VAL A O 1
ATOM 971 N N . LEU A 1 127 ? -12.110 -1.935 3.134 1.00 94.62 127 LEU A N 1
ATOM 972 C CA . LEU A 1 127 ? -11.854 -3.262 2.576 1.00 94.62 127 LEU A CA 1
ATOM 973 C C . LEU A 1 127 ? -12.186 -3.254 1.076 1.00 94.62 127 LEU A C 1
ATOM 975 O O . LEU A 1 127 ? -13.315 -2.961 0.683 1.00 94.62 127 LEU A O 1
ATOM 979 N N . VAL A 1 128 ? -11.216 -3.609 0.239 1.00 89.25 128 VAL A N 1
ATOM 980 C CA . VAL A 1 128 ? -11.388 -3.742 -1.209 1.00 89.25 128 VAL A CA 1
ATOM 981 C C . VAL A 1 128 ? -11.858 -5.146 -1.525 1.00 89.25 128 VAL A C 1
ATOM 983 O O . VAL A 1 128 ? -11.177 -6.131 -1.240 1.00 89.25 128 VAL A O 1
ATOM 986 N N . GLN A 1 129 ? -13.001 -5.236 -2.192 1.00 73.06 129 GLN A N 1
ATOM 987 C CA . GLN A 1 129 ? -13.374 -6.443 -2.911 1.00 73.06 129 GLN A CA 1
ATOM 988 C C . GLN A 1 129 ? -12.492 -6.511 -4.161 1.00 73.06 129 GLN A C 1
ATOM 990 O O . GLN A 1 129 ? -12.664 -5.727 -5.095 1.00 73.06 129 GLN A O 1
ATOM 995 N N . VAL A 1 130 ? -11.510 -7.411 -4.180 1.00 61.81 130 VAL A N 1
ATOM 996 C CA . VAL A 1 130 ? -10.867 -7.769 -5.445 1.00 61.81 130 VAL A CA 1
ATOM 997 C C . VAL A 1 130 ? -11.865 -8.659 -6.162 1.00 61.81 130 VAL A C 1
ATOM 999 O O . VAL A 1 130 ? -11.958 -9.850 -5.867 1.00 61.81 130 VAL A O 1
ATOM 1002 N N . ASP A 1 131 ? -12.648 -8.090 -7.077 1.00 55.06 131 ASP A N 1
ATOM 1003 C CA . ASP A 1 131 ? -13.362 -8.924 -8.033 1.00 55.06 131 ASP A CA 1
ATOM 1004 C C . ASP A 1 131 ? -12.315 -9.836 -8.675 1.00 55.06 131 ASP A C 1
ATOM 1006 O O . ASP A 1 131 ? -11.359 -9.366 -9.298 1.00 55.06 131 ASP A O 1
ATOM 1010 N N . ARG A 1 132 ? -12.470 -11.154 -8.495 1.00 49.31 132 ARG A N 1
ATOM 1011 C CA . ARG A 1 132 ? -11.529 -12.194 -8.962 1.00 49.31 132 ARG A CA 1
ATOM 1012 C C . ARG A 1 132 ? -11.289 -12.167 -10.483 1.00 49.31 132 ARG A C 1
ATOM 1014 O O . ARG A 1 132 ? -10.512 -12.960 -11.004 1.00 49.31 132 ARG A O 1
ATOM 1021 N N . VAL A 1 133 ? -11.948 -11.257 -11.198 1.00 41.81 133 VAL A N 1
ATOM 1022 C CA . VAL A 1 133 ? -11.917 -11.059 -12.644 1.00 41.81 133 VAL A CA 1
ATOM 1023 C C . VAL A 1 133 ? -11.274 -9.704 -12.974 1.00 41.81 133 VAL A C 1
ATOM 1025 O O . VAL A 1 133 ? -11.874 -8.846 -13.614 1.00 41.81 133 VAL A O 1
ATOM 1028 N N . TRP A 1 134 ? -10.021 -9.493 -12.572 1.00 39.78 134 TRP A N 1
ATOM 1029 C CA . TRP A 1 134 ? -9.166 -8.566 -13.322 1.00 39.78 134 TRP A CA 1
ATOM 1030 C C . TRP A 1 134 ? -8.648 -9.322 -14.553 1.00 39.78 134 TRP A C 1
ATOM 1032 O O . TRP A 1 134 ? -8.190 -10.455 -14.384 1.00 39.78 134 TRP A O 1
ATOM 1042 N N . PRO A 1 135 ? -8.726 -8.795 -15.792 1.00 38.84 135 PRO A N 1
ATOM 1043 C CA . PRO A 1 135 ? -8.418 -9.589 -16.975 1.00 38.84 135 PRO A CA 1
ATOM 1044 C C . PRO A 1 135 ? -6.933 -9.969 -16.987 1.00 38.84 135 PRO A C 1
ATOM 1046 O O . PRO A 1 135 ? -6.062 -9.190 -17.371 1.00 38.84 135 PRO A O 1
ATOM 1049 N N . ALA A 1 136 ? -6.662 -11.211 -16.588 1.00 39.72 136 ALA A N 1
ATOM 1050 C CA . ALA A 1 136 ? -5.365 -11.880 -16.628 1.00 39.72 136 ALA A CA 1
ATOM 1051 C C . ALA A 1 136 ? -4.853 -12.129 -18.066 1.00 39.72 136 ALA A C 1
ATOM 1053 O O . ALA A 1 136 ? -3.777 -12.689 -18.273 1.00 39.72 136 ALA A O 1
ATOM 1054 N N . THR A 1 137 ? -5.585 -11.700 -19.095 1.00 35.22 137 THR A N 1
ATOM 1055 C CA . THR A 1 137 ? -5.450 -12.171 -20.480 1.00 35.22 137 THR A CA 1
ATOM 1056 C C . THR A 1 137 ? -4.277 -11.598 -21.283 1.00 35.22 137 THR A C 1
ATOM 1058 O O . THR A 1 137 ? -4.320 -11.573 -22.511 1.00 35.22 137 THR A O 1
ATOM 1061 N N . ARG A 1 138 ? -3.165 -11.208 -20.646 1.00 39.03 138 ARG A N 1
ATOM 1062 C CA . ARG A 1 138 ? -1.921 -10.938 -21.398 1.00 39.03 138 ARG A CA 1
ATOM 1063 C C . ARG A 1 138 ? -0.626 -11.461 -20.782 1.00 39.03 138 ARG A C 1
ATOM 1065 O O . ARG A 1 138 ? 0.407 -11.358 -21.435 1.00 39.03 138 ARG A O 1
ATOM 1072 N N . PHE A 1 139 ? -0.659 -12.045 -19.586 1.00 44.84 139 PHE A N 1
ATOM 1073 C CA . PHE A 1 139 ? 0.572 -12.315 -18.831 1.00 44.84 139 PHE A CA 1
ATOM 1074 C C . PHE A 1 139 ? 1.031 -13.783 -18.807 1.00 44.84 139 PHE A C 1
ATOM 1076 O O . PHE A 1 139 ? 2.158 -14.051 -18.406 1.00 44.84 139 PHE A O 1
ATOM 1083 N N . GLU A 1 140 ? 0.250 -14.735 -19.327 1.00 36.25 140 GLU A N 1
ATOM 1084 C CA . GLU A 1 140 ? 0.590 -16.171 -19.248 1.00 36.25 140 GLU A CA 1
ATOM 1085 C C . GLU A 1 140 ? 1.750 -16.648 -20.142 1.00 36.25 140 GLU A C 1
ATOM 1087 O O . GLU A 1 140 ? 2.089 -17.830 -20.123 1.00 36.25 140 GLU A O 1
ATOM 1092 N N . ARG A 1 141 ? 2.413 -15.783 -20.922 1.00 34.28 141 ARG A N 1
ATOM 1093 C CA . ARG A 1 141 ? 3.456 -16.257 -21.851 1.00 34.28 141 ARG A CA 1
ATOM 1094 C C . ARG A 1 141 ? 4.888 -16.274 -21.296 1.00 34.28 141 ARG A C 1
ATOM 1096 O O . ARG A 1 141 ? 5.781 -16.672 -22.034 1.00 34.28 141 ARG A O 1
ATOM 1103 N N . ALA A 1 142 ? 5.131 -15.900 -20.037 1.00 37.06 142 ALA A N 1
ATOM 1104 C CA . ALA A 1 142 ? 6.505 -15.730 -19.537 1.00 37.06 142 ALA A CA 1
ATOM 1105 C C . ALA A 1 142 ? 6.968 -16.685 -18.420 1.00 37.06 142 ALA A C 1
ATOM 1107 O O . ALA A 1 142 ? 8.120 -16.588 -18.005 1.00 37.06 142 ALA A O 1
ATOM 1108 N N . SER A 1 143 ? 6.151 -17.615 -17.911 1.00 40.69 143 SER A N 1
ATOM 1109 C CA . SER A 1 143 ? 6.598 -18.451 -16.777 1.00 40.69 143 SER A CA 1
ATOM 1110 C C . SER A 1 143 ? 5.968 -19.843 -16.768 1.00 40.69 143 SER A C 1
ATOM 1112 O O . SER A 1 143 ? 5.154 -20.170 -15.911 1.00 40.69 143 SER A O 1
ATOM 1114 N N . ARG A 1 144 ? 6.359 -20.696 -17.722 1.00 34.22 144 ARG A N 1
ATOM 1115 C CA . ARG A 1 144 ? 6.246 -22.154 -17.555 1.00 34.22 144 ARG A CA 1
ATOM 1116 C C . ARG A 1 144 ? 7.605 -22.707 -17.148 1.00 34.22 144 ARG A C 1
ATOM 1118 O O . ARG A 1 144 ? 8.518 -22.752 -17.965 1.00 34.22 144 ARG A O 1
ATOM 1125 N N . GLY A 1 145 ? 7.702 -23.150 -15.899 1.00 31.38 145 GLY A N 1
ATOM 1126 C CA . GLY A 1 145 ? 8.833 -23.912 -15.387 1.00 31.38 145 GLY A CA 1
ATOM 1127 C C . GLY A 1 145 ? 8.604 -24.378 -13.951 1.00 31.38 145 GLY A C 1
ATOM 1128 O O . GLY A 1 145 ? 8.956 -23.657 -13.029 1.00 31.38 145 GLY A O 1
ATOM 1129 N N . GLY A 1 146 ? 8.050 -25.587 -13.790 1.00 30.31 146 GLY A N 1
ATOM 1130 C CA . GLY A 1 146 ? 8.231 -26.426 -12.595 1.00 30.31 146 GLY A CA 1
ATOM 1131 C C . GLY A 1 146 ? 7.066 -26.503 -11.602 1.00 30.31 146 GLY A C 1
ATOM 1132 O O . GLY A 1 146 ? 6.998 -25.721 -10.664 1.00 30.31 146 GLY A O 1
ATOM 1133 N N . GLU A 1 147 ? 6.206 -27.513 -11.764 1.00 33.03 147 GLU A N 1
ATOM 1134 C CA . GLU A 1 147 ? 5.334 -28.068 -10.709 1.00 33.03 147 GLU A CA 1
ATOM 1135 C C . GLU A 1 147 ? 6.198 -28.811 -9.663 1.00 33.03 147 GLU A C 1
ATOM 1137 O O . GLU A 1 147 ? 7.203 -29.422 -10.021 1.00 33.03 147 GLU A O 1
ATOM 1142 N N . THR A 1 148 ? 5.895 -28.813 -8.359 1.00 32.28 148 THR A N 1
ATOM 1143 C CA . THR A 1 148 ? 4.957 -29.761 -7.709 1.00 32.28 148 THR A CA 1
ATOM 1144 C C . THR A 1 148 ? 4.615 -29.330 -6.258 1.00 32.28 148 THR A C 1
ATOM 1146 O O . THR A 1 148 ? 5.384 -28.583 -5.652 1.00 32.28 148 THR A O 1
ATOM 1149 N N . PRO A 1 149 ? 3.485 -29.797 -5.674 1.00 42.62 149 PRO A N 1
ATOM 1150 C CA . PRO A 1 149 ? 2.861 -29.227 -4.478 1.00 42.62 149 PRO A CA 1
ATOM 1151 C C . PRO A 1 149 ? 3.126 -30.043 -3.205 1.00 42.62 149 PRO A C 1
ATOM 1153 O O . PRO A 1 149 ? 3.039 -31.269 -3.235 1.00 42.62 149 PRO A O 1
ATOM 1156 N N . LEU A 1 150 ? 3.324 -29.388 -2.056 1.00 31.47 150 LEU A N 1
ATOM 1157 C CA . LEU A 1 150 ? 3.271 -30.055 -0.751 1.00 31.47 150 LEU A CA 1
ATOM 1158 C C . LEU A 1 150 ? 2.704 -29.147 0.352 1.00 31.47 150 LEU A C 1
ATOM 1160 O O . LEU A 1 150 ? 3.267 -28.107 0.670 1.00 31.47 150 LEU A O 1
ATOM 1164 N N . GLY A 1 151 ? 1.632 -29.638 0.982 1.00 26.91 151 GLY A N 1
ATOM 1165 C CA . GLY A 1 151 ? 1.457 -29.594 2.437 1.00 26.91 151 GLY A CA 1
ATOM 1166 C C . GLY A 1 151 ? 0.866 -28.325 3.050 1.00 26.91 151 GLY A C 1
ATOM 1167 O O . GLY A 1 151 ? 1.589 -27.459 3.524 1.00 26.91 151 GLY A O 1
ATOM 1168 N N . ARG A 1 152 ? -0.465 -28.285 3.181 1.00 36.19 152 ARG A N 1
ATOM 1169 C CA . ARG A 1 152 ? -1.173 -27.345 4.062 1.00 36.19 152 ARG A CA 1
ATOM 1170 C C . ARG A 1 152 ? -1.012 -27.799 5.520 1.00 36.19 152 ARG A C 1
ATOM 1172 O O . ARG A 1 152 ? -1.521 -28.859 5.880 1.00 36.19 152 ARG A O 1
ATOM 1179 N N . ALA A 1 153 ? -0.363 -26.992 6.356 1.00 31.98 153 ALA A N 1
ATOM 1180 C CA . ALA A 1 153 ? -0.426 -27.100 7.812 1.00 31.98 153 ALA A CA 1
ATOM 1181 C C . ALA A 1 153 ? -1.087 -25.835 8.372 1.00 31.98 153 ALA A C 1
ATOM 1183 O O . ALA A 1 153 ? -0.697 -24.715 8.060 1.00 31.98 153 ALA A O 1
ATOM 1184 N N . ASN A 1 154 ? -2.144 -26.041 9.149 1.00 36.75 154 ASN A N 1
ATOM 1185 C CA . ASN A 1 154 ? -3.025 -25.016 9.687 1.00 36.75 154 ASN A CA 1
ATOM 1186 C C . ASN A 1 154 ? -2.583 -24.710 11.127 1.00 36.75 154 ASN A C 1
ATOM 1188 O O . ASN A 1 154 ? -2.643 -25.624 11.949 1.00 36.75 154 ASN A O 1
ATOM 1192 N N . SER A 1 155 ? -2.142 -23.484 11.443 1.00 32.25 155 SER A N 1
ATOM 1193 C CA . SER A 1 155 ? -2.091 -22.930 12.814 1.00 32.25 155 SER A CA 1
ATOM 1194 C C . SER A 1 155 ? -1.745 -21.431 12.827 1.00 32.25 155 SER A C 1
ATOM 1196 O O . SER A 1 155 ? -0.604 -21.048 12.615 1.00 32.25 155 SER A O 1
ATOM 1198 N N . LYS A 1 156 ? -2.783 -20.628 13.098 1.00 41.75 156 LYS A N 1
ATOM 1199 C CA . LYS A 1 156 ? -2.844 -19.280 13.704 1.00 41.75 156 LYS A CA 1
ATOM 1200 C C . LYS A 1 156 ? -1.539 -18.472 13.861 1.00 41.75 156 LYS A C 1
ATOM 1202 O O . LYS A 1 156 ? -0.780 -18.722 14.792 1.00 41.75 156 LYS A O 1
ATOM 1207 N N . ALA A 1 157 ? -1.446 -17.376 13.109 1.00 31.97 157 ALA A N 1
ATOM 1208 C CA . ALA A 1 157 ? -1.035 -16.044 13.574 1.00 31.97 157 ALA A CA 1
ATOM 1209 C C . ALA A 1 157 ? -1.395 -15.045 12.466 1.00 31.97 157 ALA A C 1
ATOM 1211 O O . ALA A 1 157 ? -0.911 -15.225 11.361 1.00 31.97 157 ALA A O 1
ATOM 1212 N N . GLN A 1 158 ? -2.249 -14.053 12.747 1.00 36.31 158 GLN A N 1
ATOM 1213 C CA . GLN A 1 158 ? -2.630 -13.027 11.770 1.00 36.31 158 GLN A CA 1
ATOM 1214 C C . GLN A 1 158 ? -1.532 -11.952 11.673 1.00 36.31 158 GLN A C 1
ATOM 1216 O O . GLN A 1 158 ? -1.159 -11.337 12.671 1.00 36.31 158 GLN A O 1
ATOM 1221 N N . ARG A 1 159 ? -1.007 -11.710 10.477 1.00 36.97 159 ARG A N 1
ATOM 1222 C CA . ARG A 1 159 ? 0.145 -10.861 10.165 1.00 36.97 159 ARG A CA 1
ATOM 1223 C C . ARG A 1 159 ? -0.196 -10.000 8.951 1.00 36.97 159 ARG A C 1
ATOM 1225 O O . ARG A 1 159 ? -0.840 -10.461 8.038 1.00 36.97 159 ARG A O 1
ATOM 1232 N N . VAL A 1 160 ? 0.196 -8.736 8.885 1.00 34.84 160 VAL A N 1
ATOM 1233 C CA . VAL A 1 160 ? 0.100 -7.951 7.637 1.00 34.84 160 VAL A CA 1
ATOM 1234 C C . VAL A 1 160 ? 1.501 -7.519 7.284 1.00 34.84 160 VAL A C 1
ATOM 1236 O O . VAL A 1 160 ? 2.226 -6.991 8.124 1.00 34.84 160 VAL A O 1
ATOM 1239 N N . GLU A 1 161 ? 1.905 -7.722 6.041 1.00 35.94 161 GLU A N 1
ATOM 1240 C CA . GLU A 1 161 ? 3.225 -7.325 5.572 1.00 35.94 161 GLU A CA 1
ATOM 1241 C C . GLU A 1 161 ? 3.053 -6.281 4.444 1.00 35.94 161 GLU A C 1
ATOM 1243 O O . GLU A 1 161 ? 2.462 -6.549 3.403 1.00 35.94 161 GLU A O 1
ATOM 1248 N N . LYS A 1 162 ? 3.466 -5.032 4.719 1.00 36.59 162 LYS A N 1
ATOM 1249 C CA . LYS A 1 162 ? 3.258 -3.759 3.973 1.00 36.5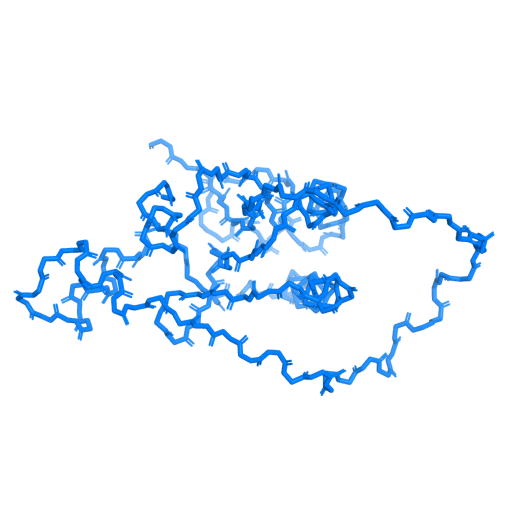9 162 LYS A CA 1
ATOM 1250 C C . LYS A 1 162 ? 3.533 -3.872 2.488 1.00 36.59 162 LYS A C 1
ATOM 1252 O O . LYS A 1 162 ? 4.496 -4.495 2.049 1.00 36.59 162 LYS A O 1
ATOM 1257 N N . VAL A 1 163 ? 2.848 -2.972 1.797 1.00 33.97 163 VAL A N 1
ATOM 1258 C CA . VAL A 1 163 ? 3.280 -2.374 0.541 1.00 33.97 163 VAL A CA 1
ATOM 1259 C C . VAL A 1 163 ? 3.272 -0.847 0.702 1.00 33.97 163 VAL A C 1
ATOM 1261 O O . VAL A 1 163 ? 2.211 -0.240 0.838 1.00 33.97 163 VAL A O 1
ATOM 1264 N N . ASP A 1 164 ? 4.437 -0.206 0.707 1.00 30.88 164 ASP A N 1
ATOM 1265 C CA . ASP A 1 164 ? 4.594 1.259 0.752 1.00 30.88 164 ASP A CA 1
ATOM 1266 C C . ASP A 1 164 ? 5.440 1.700 -0.439 1.00 30.88 164 ASP A C 1
ATOM 1268 O O . ASP A 1 164 ? 6.191 0.938 -1.028 1.00 30.88 164 ASP A O 1
ATOM 1272 N N . VAL A 1 165 ? 5.309 2.940 -0.861 1.00 30.14 165 VAL A N 1
ATOM 1273 C CA . VAL A 1 165 ? 6.220 3.534 -1.840 1.00 30.14 165 VAL A CA 1
ATOM 1274 C C . VAL A 1 165 ? 6.650 4.827 -1.220 1.00 30.14 165 VAL A C 1
ATOM 1276 O O . VAL A 1 165 ? 6.038 5.868 -1.437 1.00 30.14 165 VAL A O 1
ATOM 1279 N N . GLN A 1 166 ? 7.693 4.726 -0.404 1.00 29.61 166 GLN A N 1
ATOM 1280 C CA . GLN A 1 166 ? 8.338 5.876 0.199 1.00 29.61 166 GLN A CA 1
ATOM 1281 C C . GLN A 1 166 ? 9.650 6.167 -0.504 1.00 29.61 166 GLN A C 1
ATOM 1283 O O . GLN A 1 166 ? 10.661 5.502 -0.300 1.00 29.61 166 GLN A O 1
ATOM 1288 N N . ALA A 1 167 ? 9.620 7.233 -1.298 1.00 30.11 167 ALA A N 1
ATOM 1289 C CA . ALA A 1 167 ? 10.744 8.146 -1.397 1.00 30.11 167 ALA A CA 1
ATOM 1290 C C . ALA A 1 167 ? 10.909 8.807 -0.011 1.00 30.11 167 ALA A C 1
ATOM 1292 O O . ALA A 1 167 ? 10.180 9.746 0.308 1.00 30.11 167 ALA A O 1
ATOM 1293 N N . GLN A 1 168 ? 11.759 8.241 0.855 1.00 24.38 168 GLN A N 1
ATOM 1294 C CA . GLN A 1 168 ? 12.086 8.813 2.170 1.00 24.38 168 GLN A CA 1
ATOM 1295 C C . GLN A 1 168 ? 12.735 10.197 2.022 1.00 24.38 168 GLN A C 1
ATOM 1297 O O . GLN A 1 168 ? 13.625 10.366 1.188 1.00 24.38 168 GLN A O 1
ATOM 1302 N N . VAL A 1 169 ? 12.354 11.132 2.897 1.00 25.11 169 VAL A N 1
ATOM 1303 C CA . VAL A 1 169 ? 13.235 12.191 3.413 1.00 25.11 169 VAL A CA 1
ATOM 1304 C C . VAL A 1 169 ? 12.875 12.408 4.888 1.00 25.11 169 VAL A C 1
ATOM 1306 O O . VAL A 1 169 ? 11.684 12.425 5.213 1.00 25.11 169 VAL A O 1
ATOM 1309 N N . ASP A 1 170 ? 13.906 12.511 5.729 1.00 27.58 170 ASP A N 1
ATOM 1310 C CA . ASP A 1 170 ? 13.856 12.953 7.131 1.00 27.58 170 ASP A CA 1
ATOM 1311 C C . ASP A 1 170 ? 13.328 14.393 7.283 1.00 27.58 170 ASP A C 1
ATOM 1313 O O . ASP A 1 170 ? 13.573 15.223 6.372 1.00 27.58 170 ASP A O 1
#

Radius of gyration: 16.94 Å; chains: 1; bounding box: 30×48×38 Å